Protein AF-A0A957YK76-F1 (afdb_monomer_lite)

Radius of gyration: 18.39 Å; chains: 1; bounding box: 54×28×40 Å

Foldseek 3Di:
DDFDFDWDFDWPQPQAWFPLCVLVVLCVVVVHDLVNLCVVLVHDSVLSVLSNDGSRDHDVVSLVSSCVVSVNDPVRTTDDTDGPDIDGDGDDPDD

Secondary structure (DSSP, 8-state):
----PEEEEEETTSS--B-HHHHHHHHHHTT--HHHHHHHTT--HHHHHHHHSTT----HHHHHHHHHHTT--GGGSB----EEEEEEE------

pLDDT: mean 81.01, std 19.73, range [40.12, 98.44]

Sequence (95 aa):
MTKTAQEKTIYINKDKRVNSELFDEIRLTKGLSRFQLAIDVELSPQTVRRVLVAGGDPRPSTVKKIGDYLDIPASKWYIEREPVGHESVSENNNS

Structure (mmCIF, N/CA/C/O backbone):
data_AF-A0A957YK76-F1
#
_entry.id   AF-A0A957YK76-F1
#
loop_
_atom_site.group_PDB
_atom_site.id
_atom_site.type_symbol
_atom_site.label_atom_id
_atom_site.label_alt_id
_atom_site.label_comp_id
_atom_site.label_asym_id
_atom_site.label_entity_id
_atom_site.label_seq_id
_atom_site.pdbx_PDB_ins_code
_atom_site.Cartn_x
_atom_site.Cartn_y
_atom_site.Cartn_z
_atom_site.occupancy
_atom_site.B_iso_or_equiv
_atom_site.auth_seq_id
_atom_site.auth_comp_id
_atom_site.auth_asym_id
_atom_site.auth_atom_id
_atom_site.pdbx_PDB_model_num
ATOM 1 N N . MET A 1 1 ? 38.695 -19.685 -26.980 1.00 40.12 1 MET A N 1
ATOM 2 C CA . MET A 1 1 ? 37.858 -19.363 -25.803 1.00 40.12 1 MET A CA 1
ATOM 3 C C . MET A 1 1 ? 36.650 -18.581 -26.294 1.00 40.12 1 MET A C 1
ATOM 5 O O . MET A 1 1 ? 36.836 -17.530 -26.892 1.00 40.12 1 MET A O 1
ATOM 9 N N . THR A 1 2 ? 35.441 -19.122 -26.153 1.00 43.00 2 THR A N 1
ATOM 10 C CA . THR A 1 2 ? 34.191 -18.480 -26.595 1.00 43.00 2 THR A CA 1
ATOM 11 C C . THR A 1 2 ? 33.704 -17.506 -25.522 1.00 43.00 2 THR A C 1
ATOM 13 O O . THR A 1 2 ? 33.451 -17.921 -24.394 1.00 43.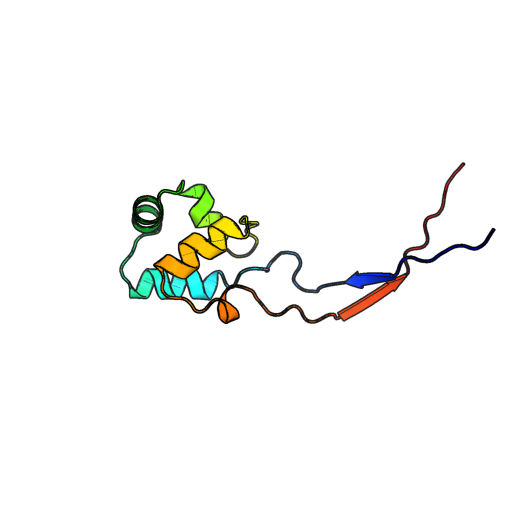00 2 THR A O 1
ATOM 16 N N . LYS A 1 3 ? 33.598 -16.213 -25.857 1.00 46.09 3 LYS A N 1
ATOM 17 C CA . LYS A 1 3 ? 32.942 -15.207 -25.010 1.00 46.09 3 LYS A CA 1
ATOM 18 C C . LYS A 1 3 ? 31.438 -15.476 -25.024 1.00 46.09 3 LYS A C 1
ATOM 20 O O . LYS A 1 3 ? 30.797 -15.278 -26.052 1.00 46.09 3 LYS A O 1
ATOM 25 N N . THR A 1 4 ? 30.880 -15.921 -23.906 1.00 51.62 4 THR A N 1
ATOM 26 C CA . THR A 1 4 ? 29.426 -15.998 -23.737 1.00 51.62 4 THR A CA 1
ATOM 27 C C . THR A 1 4 ? 28.944 -14.616 -23.311 1.00 51.62 4 THR A C 1
ATOM 29 O O . THR A 1 4 ? 29.132 -14.222 -22.164 1.00 51.62 4 THR A O 1
ATOM 32 N N . ALA A 1 5 ? 28.391 -13.842 -24.243 1.00 51.09 5 ALA A N 1
ATOM 33 C CA . ALA A 1 5 ? 27.737 -12.585 -23.900 1.00 51.09 5 ALA A CA 1
ATOM 34 C C . ALA A 1 5 ? 26.491 -12.901 -23.059 1.00 51.09 5 ALA A C 1
ATOM 36 O O . ALA A 1 5 ? 25.620 -13.648 -23.502 1.00 51.09 5 ALA A O 1
ATOM 37 N N . GLN A 1 6 ? 26.414 -12.367 -21.839 1.00 56.56 6 GLN A N 1
ATOM 38 C CA . GLN A 1 6 ? 25.174 -12.397 -21.070 1.00 56.56 6 GLN A CA 1
ATOM 39 C C . GLN A 1 6 ? 24.295 -11.237 -21.537 1.00 56.56 6 GLN A C 1
ATOM 41 O O . GLN A 1 6 ? 24.680 -10.070 -21.422 1.00 56.56 6 GLN A O 1
ATOM 46 N N . GLU A 1 7 ? 23.117 -11.555 -22.067 1.00 52.31 7 GLU A N 1
ATOM 47 C CA . GLU A 1 7 ? 22.087 -10.555 -22.326 1.00 52.31 7 GLU A CA 1
ATOM 48 C C . GLU A 1 7 ? 21.500 -10.079 -20.997 1.00 52.31 7 GLU A C 1
ATOM 50 O O . GLU A 1 7 ? 20.940 -10.863 -20.227 1.00 52.31 7 GLU A O 1
ATOM 55 N N . LYS A 1 8 ? 21.620 -8.781 -20.712 1.00 54.19 8 LYS A N 1
ATOM 56 C CA . LYS A 1 8 ? 20.905 -8.146 -19.604 1.00 54.19 8 LYS A CA 1
ATOM 57 C C . LYS A 1 8 ? 19.688 -7.417 -20.159 1.00 54.19 8 LYS A C 1
ATOM 59 O O . LYS A 1 8 ? 19.816 -6.498 -20.964 1.00 54.19 8 LYS A O 1
ATOM 64 N N . THR A 1 9 ? 18.503 -7.805 -19.690 1.00 58.94 9 THR A N 1
ATOM 65 C CA . THR A 1 9 ? 17.260 -7.070 -19.954 1.00 58.94 9 THR A CA 1
ATOM 66 C C . THR A 1 9 ? 17.262 -5.765 -19.162 1.00 58.94 9 THR A C 1
ATOM 68 O O . THR A 1 9 ? 17.386 -5.774 -17.932 1.00 58.94 9 THR A O 1
ATOM 71 N N . IL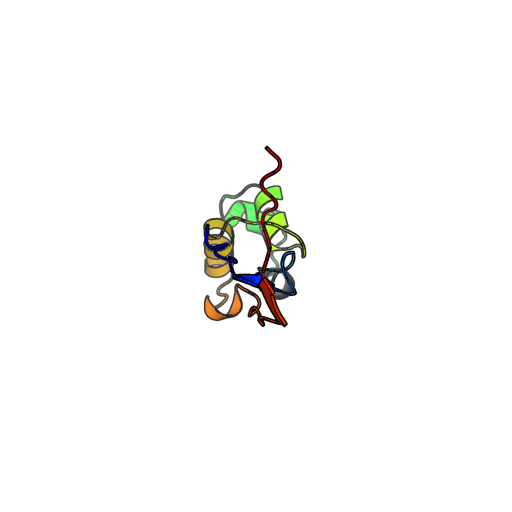E A 1 10 ? 17.119 -4.636 -19.856 1.00 57.97 10 ILE A N 1
ATOM 72 C CA . ILE A 1 10 ? 17.065 -3.308 -19.238 1.00 57.97 10 ILE A CA 1
ATOM 73 C C . ILE A 1 10 ? 15.610 -2.894 -19.046 1.00 57.97 10 ILE A C 1
ATOM 75 O O . ILE A 1 10 ? 14.802 -2.927 -19.973 1.00 57.97 10 ILE A O 1
ATOM 79 N N . TYR A 1 11 ? 15.297 -2.468 -17.823 1.00 57.84 11 TYR A N 1
ATOM 80 C CA . TYR A 1 11 ? 13.989 -1.942 -17.449 1.00 57.84 11 TYR A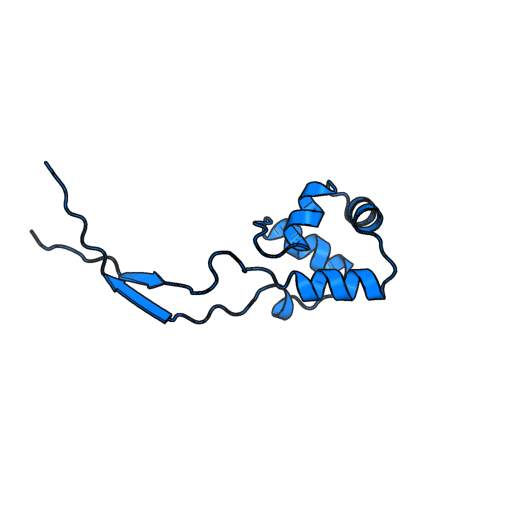 CA 1
ATOM 81 C C . TYR A 1 11 ? 14.089 -0.434 -17.207 1.00 57.84 11 TYR A C 1
ATOM 83 O O . TYR A 1 11 ? 14.958 0.003 -16.451 1.00 57.84 11 TYR A O 1
ATOM 91 N N . ILE A 1 12 ? 13.173 0.338 -17.801 1.00 54.47 12 ILE A N 1
ATOM 92 C CA . ILE A 1 12 ? 13.113 1.814 -17.713 1.00 54.47 12 ILE A CA 1
ATOM 93 C C . ILE A 1 12 ? 12.889 2.298 -16.275 1.00 54.47 12 ILE A C 1
ATOM 95 O O . ILE A 1 12 ? 13.422 3.318 -15.857 1.00 54.47 12 ILE A O 1
ATOM 99 N N . ASN A 1 13 ? 12.125 1.530 -15.493 1.00 57.50 13 ASN A N 1
ATOM 100 C CA . ASN A 1 13 ? 11.644 1.921 -14.168 1.00 57.50 13 ASN A CA 1
ATOM 101 C C . ASN A 1 13 ? 12.350 1.135 -13.053 1.00 57.50 13 ASN A C 1
ATOM 103 O O . ASN A 1 13 ? 11.698 0.471 -12.242 1.00 57.50 13 ASN A O 1
ATOM 107 N N . LYS A 1 14 ? 13.691 1.173 -13.000 1.00 55.03 14 LYS A N 1
ATOM 108 C CA . LYS A 1 14 ? 14.441 0.548 -11.887 1.00 55.03 14 LYS A CA 1
ATOM 109 C C . LYS A 1 14 ? 13.995 1.092 -10.524 1.00 55.03 14 LYS 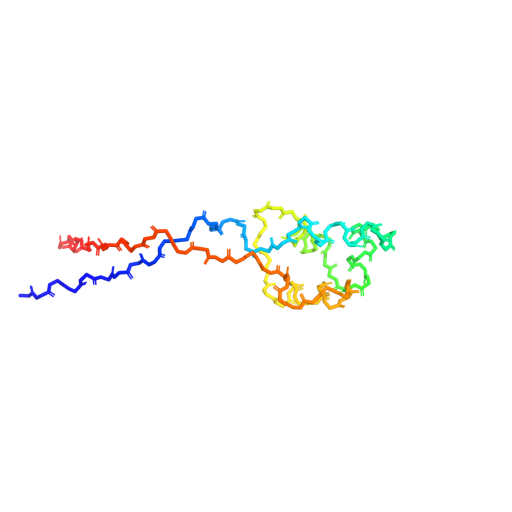A C 1
ATOM 111 O O . LYS A 1 14 ? 13.851 0.304 -9.591 1.00 55.03 14 LYS A O 1
ATOM 116 N N . ASP A 1 15 ? 13.673 2.384 -10.464 1.00 58.12 15 ASP A N 1
ATOM 117 C CA . ASP A 1 15 ? 13.352 3.108 -9.227 1.00 58.12 15 ASP A CA 1
ATOM 118 C C . ASP A 1 15 ? 11.845 3.179 -8.910 1.00 58.12 15 ASP A C 1
ATOM 120 O O . ASP A 1 15 ? 11.451 3.552 -7.807 1.00 58.12 15 ASP A O 1
ATOM 124 N N . LYS A 1 16 ? 10.966 2.803 -9.848 1.00 65.12 16 LYS A N 1
ATOM 125 C CA . LYS A 1 16 ? 9.505 2.816 -9.654 1.00 65.12 16 LYS A CA 1
ATOM 126 C C . LYS A 1 16 ? 8.924 1.430 -9.908 1.00 65.12 16 LYS A C 1
ATOM 128 O O . LYS A 1 16 ? 8.480 1.110 -11.005 1.00 65.12 16 LYS A O 1
ATOM 133 N N . ARG A 1 17 ? 8.956 0.584 -8.875 1.00 79.88 17 ARG A N 1
ATOM 134 C CA . ARG A 1 17 ? 8.391 -0.777 -8.931 1.00 79.88 17 ARG A CA 1
ATOM 135 C C . ARG A 1 17 ? 6.955 -0.841 -8.442 1.00 79.88 17 ARG A C 1
ATOM 137 O O . ARG A 1 17 ? 6.185 -1.633 -8.965 1.00 79.88 17 ARG A O 1
ATOM 144 N N . VAL A 1 18 ? 6.624 -0.054 -7.425 1.00 90.94 18 VAL A N 1
ATOM 145 C CA . VAL A 1 18 ? 5.323 -0.064 -6.749 1.00 90.94 18 VAL A CA 1
ATOM 146 C C . VAL A 1 18 ? 4.494 1.107 -7.249 1.00 90.94 18 VAL A C 1
ATOM 148 O O . VAL A 1 18 ? 5.033 2.189 -7.486 1.00 90.94 18 VAL A O 1
ATOM 151 N N . ASN A 1 19 ? 3.187 0.904 -7.377 1.00 93.19 19 ASN A N 1
ATOM 152 C CA . ASN A 1 19 ? 2.240 1.966 -7.687 1.00 93.19 19 ASN A CA 1
ATOM 153 C C . ASN A 1 19 ? 1.980 2.840 -6.441 1.00 93.19 19 ASN A C 1
ATOM 155 O O . ASN A 1 19 ? 0.901 2.829 -5.856 1.00 93.19 19 ASN A O 1
ATOM 159 N N . SER A 1 20 ? 3.017 3.536 -5.967 1.00 93.81 20 SER A N 1
ATOM 160 C CA . SER A 1 20 ? 3.007 4.290 -4.706 1.00 93.81 20 SER A CA 1
ATOM 161 C C . SER A 1 20 ? 1.931 5.372 -4.653 1.00 93.81 20 SER A C 1
ATOM 163 O O . SER A 1 20 ? 1.357 5.602 -3.592 1.00 93.81 20 SER A O 1
ATOM 165 N N . GLU A 1 21 ? 1.652 6.007 -5.793 1.00 93.62 21 GLU A N 1
ATOM 166 C CA . GLU A 1 21 ? 0.611 7.030 -5.939 1.00 93.62 21 GLU A CA 1
ATOM 167 C C . GLU A 1 21 ? -0.770 6.422 -5.673 1.00 93.62 21 GLU A C 1
ATOM 169 O O . GLU A 1 21 ? -1.470 6.898 -4.784 1.00 93.62 21 GLU A O 1
ATOM 174 N N . LEU A 1 22 ? -1.094 5.283 -6.299 1.00 95.56 22 LEU A N 1
ATOM 175 C CA . LEU A 1 22 ? -2.335 4.548 -6.030 1.00 95.56 22 LEU A CA 1
ATOM 176 C C . LEU A 1 22 ? -2.478 4.167 -4.548 1.00 95.56 22 LEU A C 1
ATOM 178 O O . LEU A 1 22 ? -3.557 4.288 -3.972 1.00 95.56 22 LEU A O 1
ATOM 182 N N . PHE A 1 23 ? -1.402 3.703 -3.908 1.00 97.19 23 PHE A N 1
ATOM 183 C CA . PHE A 1 23 ? -1.444 3.375 -2.480 1.00 97.19 23 PHE A CA 1
ATOM 184 C C . PHE A 1 23 ? -1.732 4.610 -1.618 1.00 97.19 23 PHE A C 1
ATOM 186 O O . PHE A 1 23 ? -2.518 4.523 -0.671 1.00 97.19 23 PHE A O 1
ATOM 193 N N . ASP A 1 24 ? -1.100 5.750 -1.917 1.00 96.50 24 ASP A N 1
ATOM 194 C CA . ASP A 1 24 ? -1.294 6.982 -1.150 1.00 96.50 24 ASP A CA 1
ATOM 195 C C . ASP A 1 24 ? -2.695 7.569 -1.378 1.00 96.50 24 ASP A C 1
ATOM 197 O O . ASP A 1 24 ? -3.330 8.007 -0.418 1.00 96.50 24 ASP A O 1
ATOM 201 N N . GLU A 1 25 ? -3.213 7.496 -2.607 1.00 97.25 25 GLU A N 1
ATOM 202 C CA . GLU A 1 25 ? -4.582 7.874 -2.965 1.00 97.25 25 GLU A CA 1
ATOM 203 C C . GLU A 1 25 ? -5.611 7.043 -2.196 1.00 97.25 25 GLU A C 1
ATOM 205 O O . GLU A 1 25 ? -6.429 7.602 -1.465 1.00 97.25 25 GLU A O 1
ATOM 210 N N . ILE A 1 26 ? -5.543 5.709 -2.275 1.00 97.94 26 ILE A N 1
ATOM 211 C CA . ILE A 1 26 ? -6.497 4.833 -1.581 1.00 97.94 26 ILE A CA 1
ATOM 212 C C . ILE A 1 26 ? -6.416 5.034 -0.064 1.00 97.94 26 ILE A C 1
ATOM 214 O O . ILE A 1 26 ? -7.452 5.167 0.592 1.00 97.94 26 ILE A O 1
ATOM 218 N N . ARG A 1 27 ? -5.210 5.162 0.506 1.00 97.62 27 ARG A N 1
ATOM 219 C CA . ARG A 1 27 ? -5.029 5.512 1.925 1.00 97.62 27 ARG A CA 1
ATOM 220 C C . ARG A 1 27 ? -5.787 6.793 2.292 1.00 97.62 27 ARG A C 1
ATOM 222 O O . ARG A 1 27 ? -6.464 6.823 3.319 1.00 97.62 27 ARG A O 1
ATOM 229 N N . LEU A 1 28 ? -5.665 7.844 1.478 1.00 97.62 28 LEU A N 1
ATOM 230 C CA . LEU A 1 28 ? -6.342 9.122 1.708 1.00 97.62 28 LEU A CA 1
ATOM 231 C C . LEU A 1 28 ? -7.865 9.000 1.587 1.00 97.62 28 LEU A C 1
ATOM 233 O O . LEU A 1 28 ? -8.565 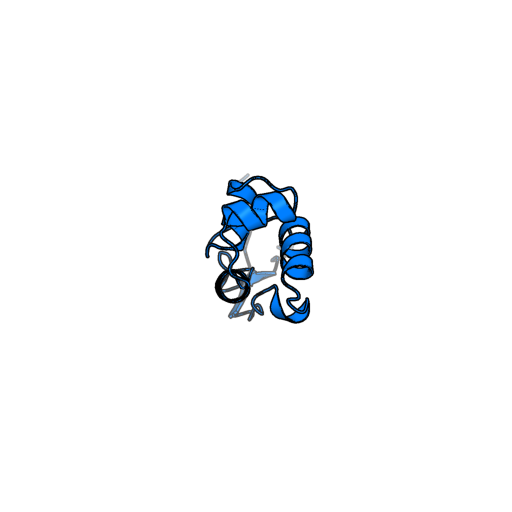9.565 2.424 1.00 97.62 28 LEU A O 1
ATOM 237 N N . THR A 1 29 ? -8.387 8.223 0.629 1.00 97.88 29 THR A N 1
ATOM 238 C CA . THR A 1 29 ? -9.842 7.979 0.515 1.00 97.88 29 THR A CA 1
ATOM 239 C C . THR A 1 29 ? -10.423 7.276 1.742 1.00 97.88 29 THR A C 1
ATOM 241 O O . THR A 1 29 ? -11.568 7.521 2.107 1.00 97.88 29 THR A O 1
ATOM 244 N N . LYS A 1 30 ? -9.614 6.457 2.427 1.00 96.56 30 LYS A N 1
ATOM 245 C CA . LYS A 1 30 ? -9.973 5.804 3.692 1.00 96.56 30 LYS A CA 1
ATOM 246 C C . LYS A 1 30 ? -9.784 6.705 4.925 1.00 96.56 30 LYS A C 1
ATOM 248 O O . LYS A 1 30 ? -9.986 6.249 6.044 1.00 96.56 30 LYS A O 1
ATOM 253 N N . GLY A 1 31 ? -9.372 7.967 4.753 1.00 96.94 31 GLY A N 1
ATOM 254 C CA . GLY A 1 31 ? -9.161 8.918 5.853 1.00 96.94 31 GLY A CA 1
ATOM 255 C C . GLY A 1 31 ? -7.960 8.594 6.748 1.00 96.94 31 GLY A C 1
ATOM 256 O O . GLY A 1 31 ? -7.823 9.151 7.836 1.00 96.94 31 GLY A O 1
ATOM 257 N N . LEU A 1 32 ? -7.074 7.696 6.314 1.00 96.81 32 LEU A N 1
ATOM 258 C CA . LEU A 1 32 ? -5.963 7.223 7.130 1.00 96.81 32 LEU A CA 1
ATOM 259 C C . LEU A 1 32 ? -4.778 8.171 7.015 1.00 96.81 32 LEU A C 1
ATOM 261 O O . LEU A 1 32 ? -4.323 8.461 5.912 1.00 96.81 32 LEU A O 1
ATOM 265 N N . SER A 1 33 ? -4.186 8.588 8.133 1.00 96.56 33 SER A N 1
ATOM 266 C CA . SER A 1 33 ? -2.844 9.180 8.105 1.00 96.56 33 SER A CA 1
ATOM 267 C C . SER A 1 33 ? -1.790 8.097 7.830 1.00 96.56 33 SER A C 1
ATOM 269 O O . SER A 1 33 ? -2.027 6.906 8.036 1.00 96.56 33 SER A O 1
ATOM 271 N N . ARG A 1 34 ? -0.584 8.485 7.394 1.00 95.50 34 ARG A N 1
ATOM 272 C CA . ARG A 1 34 ? 0.528 7.525 7.226 1.00 95.50 34 ARG A CA 1
ATOM 273 C C . ARG A 1 34 ? 0.903 6.833 8.539 1.00 95.50 34 ARG A C 1
ATOM 275 O O . ARG A 1 34 ? 1.328 5.683 8.521 1.00 95.50 34 ARG A O 1
ATOM 282 N N . PHE A 1 35 ? 0.756 7.541 9.659 1.00 96.62 35 PHE A N 1
ATOM 283 C CA . PHE A 1 35 ? 1.019 7.006 10.989 1.00 96.62 35 PHE A CA 1
ATOM 284 C C . PHE A 1 35 ? -0.063 6.013 11.421 1.00 96.62 35 PHE A C 1
ATOM 286 O O . PHE A 1 35 ? 0.278 4.931 11.883 1.00 96.62 35 PHE A O 1
ATOM 293 N N . GLN A 1 36 ? -1.341 6.336 11.190 1.00 97.69 36 GLN A N 1
ATOM 294 C CA . GLN A 1 36 ? -2.446 5.422 11.486 1.00 97.69 36 GLN A CA 1
ATOM 295 C C . GLN A 1 36 ? -2.309 4.125 10.689 1.00 97.69 36 GLN A C 1
ATOM 297 O O . GLN A 1 36 ? -2.324 3.051 11.270 1.00 97.69 36 GLN A O 1
ATOM 302 N N . LEU A 1 37 ? -2.035 4.229 9.384 1.00 97.94 37 LEU A N 1
ATOM 303 C CA . LEU A 1 37 ? -1.763 3.062 8.547 1.00 97.94 37 LEU A CA 1
ATOM 304 C C . LEU A 1 37 ? -0.625 2.203 9.120 1.00 97.94 37 LEU A C 1
ATOM 306 O O . LEU A 1 37 ? -0.735 0.985 9.147 1.00 97.94 37 LEU A O 1
ATOM 310 N N . ALA A 1 38 ? 0.461 2.824 9.588 1.00 97.44 38 ALA A N 1
ATOM 311 C CA . ALA A 1 38 ? 1.589 2.107 10.178 1.00 97.44 38 ALA A CA 1
ATOM 312 C C . ALA A 1 38 ? 1.208 1.338 11.452 1.00 97.44 38 ALA A C 1
ATOM 314 O O . ALA A 1 38 ? 1.674 0.215 11.630 1.00 97.44 38 ALA A O 1
ATOM 315 N N . ILE A 1 39 ? 0.342 1.911 12.292 1.00 97.69 39 ILE A N 1
ATOM 316 C CA . ILE A 1 39 ? -0.216 1.224 13.463 1.00 97.69 39 ILE A CA 1
ATOM 317 C C . ILE A 1 39 ? -1.080 0.045 13.016 1.00 97.69 39 ILE A C 1
ATOM 319 O O . ILE A 1 39 ? -0.829 -1.077 13.446 1.00 97.69 39 ILE A O 1
ATOM 323 N N . ASP A 1 40 ? -2.040 0.283 12.122 1.00 97.62 40 ASP A N 1
ATOM 324 C CA . ASP A 1 40 ? -3.033 -0.721 11.726 1.00 97.62 40 ASP A CA 1
ATOM 325 C C . ASP A 1 40 ? -2.395 -1.935 11.038 1.00 97.62 40 ASP A C 1
ATOM 327 O O . ASP A 1 40 ? -2.822 -3.070 11.236 1.00 97.62 40 ASP A O 1
ATOM 331 N N . VAL A 1 41 ? -1.343 -1.710 10.242 1.00 97.31 41 VAL A N 1
ATOM 332 C CA . VAL A 1 41 ? -0.582 -2.792 9.604 1.00 97.31 41 VAL A CA 1
ATOM 333 C C . VAL A 1 41 ? 0.629 -3.240 10.419 1.00 97.31 41 VAL A C 1
ATOM 335 O O . VAL A 1 41 ? 1.432 -4.017 9.908 1.00 97.31 41 VAL A O 1
ATOM 338 N N . GLU A 1 42 ? 0.795 -2.782 11.660 1.00 97.88 42 GLU A N 1
ATOM 339 C CA . GLU A 1 42 ? 1.889 -3.162 12.566 1.00 97.88 42 GLU A CA 1
ATOM 340 C C . GLU A 1 42 ? 3.282 -3.060 11.909 1.00 97.88 42 GLU A C 1
ATOM 342 O O . GLU A 1 42 ? 4.085 -3.998 11.917 1.00 97.88 42 GLU A O 1
ATOM 347 N N . LEU A 1 43 ? 3.561 -1.929 11.263 1.00 96.62 43 LEU A N 1
ATOM 348 C CA . LEU A 1 43 ? 4.841 -1.633 10.622 1.00 96.62 43 LEU A CA 1
ATOM 349 C C . LEU A 1 43 ? 5.416 -0.322 11.151 1.00 96.62 43 LEU A C 1
ATOM 351 O O . LEU A 1 43 ? 4.701 0.563 11.609 1.00 96.62 43 LEU A O 1
ATOM 355 N N . SER A 1 44 ? 6.733 -0.140 11.024 1.00 96.31 44 SER A N 1
ATOM 356 C CA . SER A 1 44 ? 7.318 1.166 11.326 1.00 96.31 44 SER A CA 1
ATOM 357 C C . SER A 1 44 ? 6.865 2.220 10.298 1.00 96.31 44 SER A C 1
ATOM 359 O O . SER A 1 44 ? 6.759 1.907 9.104 1.00 96.31 44 SER A O 1
ATOM 361 N N . PRO A 1 45 ? 6.687 3.496 10.695 1.00 94.44 45 PRO A N 1
ATOM 362 C CA . PRO A 1 45 ? 6.320 4.568 9.765 1.00 94.44 45 PRO A CA 1
ATOM 363 C C . PRO A 1 45 ? 7.281 4.704 8.575 1.00 94.44 45 PRO A C 1
ATOM 365 O O . PRO A 1 45 ? 6.864 5.001 7.457 1.00 94.44 45 PRO A O 1
ATOM 368 N N . GLN A 1 46 ? 8.575 4.437 8.787 1.00 94.50 46 GLN A N 1
ATOM 369 C CA . GLN A 1 46 ? 9.578 4.433 7.718 1.00 94.50 46 GLN A CA 1
ATOM 370 C C . GLN A 1 46 ? 9.342 3.312 6.700 1.00 94.50 46 GLN A C 1
ATOM 372 O O . GLN A 1 46 ? 9.541 3.526 5.506 1.00 94.50 46 GLN A O 1
ATOM 377 N N . THR A 1 47 ? 8.898 2.137 7.151 1.00 94.50 47 THR A N 1
ATOM 378 C CA . THR A 1 47 ? 8.587 1.003 6.272 1.00 94.50 47 THR A CA 1
ATOM 379 C C . THR A 1 47 ? 7.362 1.304 5.412 1.00 94.50 47 THR A C 1
ATOM 381 O O . THR A 1 47 ? 7.408 1.098 4.202 1.00 94.50 47 THR A O 1
ATOM 384 N N . VAL A 1 48 ? 6.311 1.882 6.003 1.00 96.19 48 VAL A N 1
ATOM 385 C CA . VAL A 1 48 ? 5.132 2.360 5.260 1.00 96.19 48 VAL A CA 1
ATOM 386 C C . VAL A 1 48 ? 5.521 3.442 4.253 1.00 96.19 48 VAL A C 1
ATOM 388 O O . VAL A 1 48 ? 5.140 3.370 3.086 1.00 96.19 48 VAL A O 1
ATOM 391 N N . ARG A 1 49 ? 6.357 4.410 4.653 1.00 94.06 49 ARG A N 1
ATOM 392 C CA . ARG A 1 49 ? 6.831 5.481 3.761 1.00 94.06 49 ARG A CA 1
ATOM 393 C C . ARG A 1 49 ? 7.515 4.946 2.500 1.00 94.06 49 ARG A C 1
ATOM 395 O O . ARG A 1 49 ? 7.350 5.552 1.449 1.00 94.06 49 ARG A O 1
ATOM 402 N N . ARG A 1 50 ? 8.251 3.829 2.576 1.00 92.88 50 ARG A N 1
ATOM 403 C CA . ARG A 1 50 ? 8.890 3.213 1.394 1.00 92.88 50 ARG A CA 1
ATOM 404 C C . ARG A 1 50 ? 7.882 2.701 0.365 1.00 92.88 50 ARG A C 1
ATOM 406 O O . ARG A 1 50 ? 8.232 2.620 -0.800 1.00 92.88 50 ARG A O 1
ATOM 413 N N . VAL A 1 51 ? 6.660 2.357 0.771 1.00 94.56 51 VAL A N 1
ATOM 414 C CA . VAL A 1 51 ? 5.593 1.951 -0.160 1.00 94.56 51 VAL A CA 1
ATOM 415 C C . VAL A 1 51 ? 4.892 3.165 -0.762 1.00 94.56 51 VAL A C 1
ATOM 417 O O . VAL A 1 51 ? 4.579 3.155 -1.946 1.00 94.56 51 VAL A O 1
ATOM 420 N N . LEU A 1 52 ? 4.680 4.220 0.029 1.00 93.38 52 LEU A N 1
ATOM 421 C CA . LEU A 1 52 ? 3.884 5.392 -0.362 1.00 93.38 52 LEU A CA 1
ATOM 422 C C . LEU A 1 52 ? 4.660 6.473 -1.131 1.00 93.38 52 LEU A C 1
ATOM 424 O O . LEU A 1 52 ? 4.070 7.456 -1.565 1.00 93.38 52 LEU A O 1
ATOM 428 N N . VAL A 1 53 ? 5.982 6.348 -1.266 1.00 88.44 53 VAL A N 1
ATOM 429 C CA . VAL A 1 53 ? 6.831 7.346 -1.933 1.00 88.44 53 VAL A CA 1
ATOM 430 C C . VAL A 1 53 ? 7.512 6.716 -3.140 1.00 88.44 53 VAL A C 1
ATOM 432 O O . VAL A 1 53 ? 8.150 5.671 -3.022 1.00 88.44 53 VAL A O 1
ATOM 435 N N . ALA A 1 54 ? 7.420 7.386 -4.290 1.00 80.50 54 ALA A N 1
ATOM 436 C CA . ALA A 1 54 ? 8.138 6.991 -5.495 1.00 80.50 54 ALA A CA 1
ATOM 437 C C . ALA A 1 54 ? 9.659 6.947 -5.251 1.00 80.50 54 ALA A C 1
ATOM 439 O O . ALA A 1 54 ? 10.204 7.815 -4.570 1.00 80.50 54 ALA A O 1
ATOM 440 N N . GLY A 1 55 ? 10.350 5.944 -5.797 1.00 76.06 55 GLY A N 1
ATOM 441 C CA . GLY A 1 55 ? 11.770 5.715 -5.495 1.00 76.06 55 GLY A CA 1
ATOM 442 C C . GLY A 1 55 ? 12.015 4.923 -4.207 1.00 76.06 55 GLY A C 1
ATOM 443 O O . GLY A 1 55 ? 13.162 4.651 -3.860 1.00 76.06 55 GLY A O 1
ATOM 444 N N . GLY A 1 56 ? 10.966 4.552 -3.468 1.00 81.06 56 GLY A N 1
ATOM 445 C CA . GLY A 1 56 ? 11.099 3.627 -2.353 1.00 81.06 56 GLY A CA 1
ATOM 446 C C . GLY A 1 56 ? 11.417 2.206 -2.826 1.00 81.06 56 GLY A C 1
ATOM 447 O O . GLY A 1 56 ? 10.878 1.739 -3.828 1.00 81.06 56 GLY A O 1
ATOM 448 N N . ASP A 1 57 ? 12.248 1.496 -2.058 1.00 85.06 57 ASP A N 1
ATOM 449 C CA . ASP A 1 57 ? 12.525 0.064 -2.245 1.00 85.06 57 ASP A CA 1
ATOM 450 C C . ASP A 1 57 ? 11.918 -0.755 -1.087 1.00 85.06 57 ASP A C 1
ATOM 452 O O . ASP A 1 57 ? 12.610 -1.150 -0.136 1.00 85.06 57 ASP A O 1
ATOM 456 N N . PRO A 1 58 ? 10.580 -0.916 -1.054 1.00 91.00 58 PRO A N 1
ATOM 457 C CA . PRO A 1 58 ? 9.926 -1.740 -0.055 1.00 91.00 58 PRO A CA 1
ATOM 458 C C . PRO A 1 58 ? 10.101 -3.226 -0.382 1.00 91.00 58 PRO A C 1
ATOM 460 O O . PRO A 1 58 ? 10.107 -3.648 -1.539 1.00 91.00 58 PRO A O 1
ATOM 463 N N . ARG A 1 59 ? 10.155 -4.060 0.661 1.00 92.19 59 ARG A N 1
ATOM 464 C CA . ARG A 1 59 ? 10.116 -5.515 0.472 1.00 92.19 59 ARG A CA 1
ATOM 465 C C . ARG A 1 59 ? 8.749 -5.925 -0.103 1.00 92.19 59 ARG A C 1
ATOM 467 O O . ARG A 1 59 ? 7.738 -5.374 0.332 1.00 92.19 59 ARG A O 1
ATOM 474 N N . PRO A 1 60 ? 8.667 -6.940 -0.985 1.00 93.25 60 PRO A N 1
ATOM 475 C CA . PRO A 1 60 ? 7.387 -7.406 -1.530 1.00 93.25 60 PRO A CA 1
ATOM 476 C C . PRO A 1 60 ? 6.352 -7.792 -0.463 1.00 93.25 60 PRO A C 1
ATOM 478 O O . PRO A 1 60 ? 5.163 -7.536 -0.631 1.00 93.25 60 PRO A O 1
ATOM 481 N N . SER A 1 61 ? 6.795 -8.347 0.672 1.00 95.50 61 SER A N 1
ATOM 482 C CA . SER A 1 61 ? 5.922 -8.661 1.811 1.00 95.50 61 SER A CA 1
ATOM 483 C C . SER A 1 61 ? 5.285 -7.415 2.435 1.00 95.50 61 SER A C 1
ATOM 485 O O . SER A 1 61 ? 4.133 -7.463 2.857 1.00 95.50 61 SER A O 1
ATOM 487 N N . THR A 1 62 ? 6.005 -6.291 2.454 1.00 95.88 62 THR A N 1
ATOM 488 C CA . THR A 1 62 ? 5.490 -4.991 2.894 1.00 95.88 62 THR A CA 1
ATOM 489 C C . THR A 1 62 ? 4.411 -4.483 1.944 1.00 95.88 62 THR A C 1
ATOM 491 O O . THR A 1 62 ? 3.351 -4.065 2.402 1.00 95.88 62 THR A O 1
ATOM 494 N N . VAL A 1 63 ? 4.662 -4.553 0.632 1.00 96.88 63 VAL A N 1
ATOM 495 C CA . VAL A 1 63 ? 3.691 -4.142 -0.395 1.00 96.88 63 VAL A CA 1
ATOM 496 C C . VAL A 1 63 ? 2.417 -4.970 -0.276 1.00 96.88 63 VAL A C 1
ATOM 498 O O . VAL A 1 63 ? 1.336 -4.398 -0.236 1.00 96.88 63 VAL A O 1
ATOM 501 N N . LYS A 1 64 ? 2.551 -6.294 -0.122 1.00 97.50 64 LYS A N 1
ATOM 502 C CA . LYS A 1 64 ? 1.422 -7.201 0.105 1.00 97.50 64 LYS A CA 1
ATOM 503 C C . LYS A 1 64 ? 0.613 -6.803 1.340 1.00 97.50 64 LYS A C 1
ATOM 505 O O . LYS A 1 64 ? -0.583 -6.592 1.224 1.00 97.50 64 LYS A O 1
ATOM 510 N N . LYS A 1 65 ? 1.256 -6.654 2.508 1.00 98.12 65 LYS A N 1
ATOM 511 C CA . LYS A 1 65 ? 0.553 -6.347 3.769 1.00 98.12 65 LYS A CA 1
ATOM 512 C C . LYS A 1 65 ? -0.256 -5.048 3.672 1.00 98.12 65 LYS A C 1
ATOM 514 O 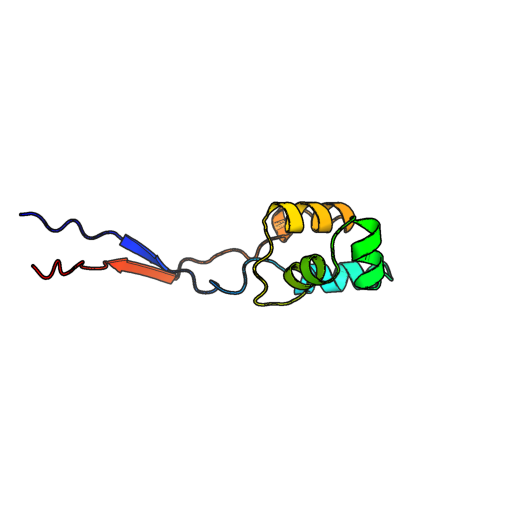O . LYS A 1 65 ? -1.403 -5.009 4.098 1.00 98.12 65 LYS A O 1
ATOM 519 N N . ILE A 1 66 ? 0.335 -3.999 3.097 1.00 98.00 66 ILE A N 1
ATOM 520 C CA . ILE A 1 66 ? -0.342 -2.705 2.938 1.00 98.00 66 ILE A CA 1
ATOM 521 C C . ILE A 1 66 ? -1.413 -2.772 1.841 1.00 98.00 66 ILE A C 1
ATOM 523 O O . ILE A 1 66 ? -2.490 -2.215 2.017 1.00 98.00 66 ILE A O 1
ATOM 527 N N . GLY A 1 67 ? -1.136 -3.451 0.726 1.00 97.94 67 GLY A N 1
ATOM 528 C CA . GLY A 1 67 ? -2.068 -3.591 -0.392 1.00 97.94 67 GLY A CA 1
ATOM 529 C C . GLY A 1 67 ? -3.323 -4.364 -0.001 1.00 97.94 67 GLY A C 1
ATOM 530 O O . GLY A 1 67 ? -4.423 -3.911 -0.305 1.00 97.94 67 GLY A O 1
ATOM 531 N N . ASP A 1 68 ? -3.152 -5.460 0.744 1.00 98.31 68 ASP A N 1
ATOM 532 C CA . ASP A 1 68 ? -4.247 -6.243 1.321 1.00 98.31 68 ASP A CA 1
ATOM 533 C C . ASP A 1 68 ? -5.090 -5.378 2.274 1.00 98.31 68 ASP A C 1
ATOM 535 O O . ASP A 1 68 ? -6.307 -5.335 2.147 1.00 98.31 68 ASP A O 1
ATOM 539 N N . TYR A 1 69 ? -4.458 -4.628 3.186 1.00 98.44 69 TYR A N 1
ATOM 540 C CA . TYR A 1 69 ? -5.167 -3.748 4.129 1.00 98.44 69 TYR A CA 1
ATOM 541 C C . TYR A 1 69 ? -5.956 -2.618 3.438 1.00 98.44 69 TYR A C 1
ATOM 543 O O . TYR A 1 69 ? -7.037 -2.214 3.871 1.00 98.44 69 TYR A O 1
ATOM 551 N N . LEU A 1 70 ? -5.415 -2.080 2.345 1.00 98.00 70 LEU A N 1
ATOM 552 C CA . LEU A 1 70 ? -6.056 -1.022 1.568 1.00 98.00 70 LEU A CA 1
ATOM 553 C C . LEU A 1 70 ? -7.088 -1.550 0.555 1.00 98.00 70 LEU A C 1
ATOM 555 O O . LEU A 1 70 ? -7.698 -0.732 -0.127 1.00 98.00 70 LEU A O 1
ATOM 559 N N . ASP A 1 71 ? -7.321 -2.865 0.481 1.00 97.88 71 ASP A N 1
ATOM 560 C CA . ASP A 1 71 ? -8.181 -3.526 -0.516 1.00 97.88 71 ASP A CA 1
ATOM 561 C C . ASP A 1 71 ? -7.771 -3.230 -1.971 1.00 97.88 71 ASP A C 1
ATOM 563 O O . ASP A 1 71 ? -8.601 -3.124 -2.878 1.00 97.88 71 ASP A O 1
ATOM 567 N N . ILE A 1 72 ? -6.468 -3.080 -2.222 1.00 97.62 72 ILE A N 1
ATOM 568 C CA . ILE A 1 72 ? -5.940 -2.868 -3.572 1.00 97.62 72 ILE A CA 1
ATOM 569 C C . ILE A 1 72 ? -5.736 -4.241 -4.224 1.00 97.62 72 ILE A C 1
ATOM 571 O O . ILE A 1 72 ? -4.994 -5.058 -3.675 1.00 97.62 72 ILE A O 1
ATOM 575 N N . PRO A 1 73 ? -6.301 -4.514 -5.415 1.00 96.94 73 PRO A N 1
ATOM 576 C CA . PRO A 1 73 ? -6.052 -5.766 -6.123 1.00 96.94 73 PRO A CA 1
ATOM 577 C C . PRO A 1 73 ? -4.562 -5.979 -6.408 1.00 96.94 73 PRO A C 1
ATOM 579 O O . PRO A 1 73 ? -3.881 -5.058 -6.863 1.00 96.94 73 PRO A O 1
ATOM 582 N N . ALA A 1 74 ? -4.070 -7.209 -6.226 1.00 95.69 74 ALA A N 1
ATOM 583 C CA . ALA A 1 74 ? -2.653 -7.543 -6.412 1.00 95.69 74 ALA A CA 1
ATOM 584 C C . ALA A 1 74 ? -2.107 -7.197 -7.809 1.00 95.69 74 ALA A C 1
ATOM 586 O O . ALA A 1 74 ? -0.944 -6.815 -7.942 1.00 95.69 74 ALA A O 1
ATOM 587 N N . SER A 1 75 ? -2.959 -7.253 -8.838 1.00 93.94 75 SER A N 1
ATOM 588 C CA . SER A 1 75 ? -2.623 -6.854 -10.212 1.00 93.94 75 SER A CA 1
ATOM 589 C C . SER A 1 75 ? -2.261 -5.374 -10.357 1.00 93.94 75 SER A C 1
ATOM 591 O O . SER A 1 75 ? -1.631 -5.002 -11.337 1.00 93.94 75 SER A O 1
ATOM 593 N N . LYS A 1 76 ? -2.630 -4.526 -9.389 1.00 94.94 76 LYS A N 1
ATOM 594 C CA . LYS A 1 76 ? -2.366 -3.081 -9.402 1.00 94.94 76 LYS A CA 1
ATOM 595 C C . LYS A 1 76 ? -1.207 -2.659 -8.501 1.00 94.94 76 LYS A C 1
ATOM 597 O O . LYS A 1 76 ? -0.894 -1.471 -8.441 1.00 94.94 76 LYS A O 1
ATOM 602 N N . TRP A 1 77 ? -0.587 -3.589 -7.768 1.00 94.31 77 TRP A N 1
ATOM 603 C CA . TRP A 1 77 ? 0.438 -3.230 -6.782 1.00 94.31 77 TRP A CA 1
ATOM 604 C C . TRP A 1 77 ? 1.731 -2.726 -7.403 1.00 94.31 77 TRP A C 1
ATOM 606 O O . TRP A 1 77 ? 2.392 -1.851 -6.842 1.00 94.31 77 TRP A O 1
ATOM 616 N N . TYR A 1 78 ? 2.093 -3.285 -8.549 1.00 91.19 78 TYR A N 1
ATOM 617 C CA . TYR A 1 78 ? 3.349 -3.006 -9.216 1.00 91.19 78 TYR A CA 1
ATOM 618 C C . TYR A 1 78 ? 3.091 -2.346 -10.562 1.00 91.19 78 TYR A C 1
ATOM 620 O O . TYR A 1 78 ? 2.090 -2.618 -11.218 1.00 91.19 78 TYR A O 1
ATOM 628 N N . ILE A 1 79 ? 4.004 -1.467 -10.956 1.00 87.56 79 ILE A N 1
ATOM 629 C CA . ILE A 1 79 ? 3.984 -0.849 -12.278 1.00 87.56 79 ILE A CA 1
ATOM 630 C C . ILE A 1 79 ? 4.455 -1.906 -13.276 1.00 87.56 79 ILE A C 1
ATOM 632 O O . ILE A 1 79 ? 5.491 -2.547 -13.056 1.00 87.56 79 ILE A O 1
ATOM 636 N N . GLU A 1 80 ? 3.691 -2.103 -14.353 1.00 76.69 80 GLU A N 1
ATOM 637 C CA . GLU A 1 80 ? 4.101 -2.992 -15.436 1.00 76.69 80 GLU A CA 1
ATOM 638 C C . GLU A 1 80 ? 5.453 -2.540 -15.988 1.00 76.69 80 GLU A C 1
ATOM 640 O O . GLU A 1 80 ? 5.717 -1.360 -16.230 1.00 76.69 80 GLU A O 1
ATOM 645 N N . ARG A 1 81 ? 6.362 -3.503 -16.108 1.00 69.88 81 ARG A N 1
ATOM 646 C CA . ARG A 1 81 ? 7.710 -3.255 -16.594 1.00 69.88 81 ARG A CA 1
ATOM 647 C C . ARG A 1 81 ? 7.728 -3.477 -18.091 1.00 69.88 81 ARG A C 1
ATOM 649 O O . ARG A 1 81 ? 7.742 -4.623 -18.526 1.00 69.88 81 ARG A O 1
ATOM 656 N N . GLU A 1 82 ? 7.805 -2.398 -18.854 1.00 62.31 82 GLU A N 1
ATOM 657 C CA . GLU A 1 82 ? 8.113 -2.509 -20.275 1.00 62.31 82 GLU A CA 1
ATOM 658 C C . GLU A 1 82 ? 9.625 -2.746 -20.458 1.00 62.31 82 GLU A C 1
ATOM 660 O O . GLU A 1 82 ? 10.444 -1.973 -19.937 1.00 62.31 82 GLU A O 1
ATOM 665 N N . PRO A 1 83 ? 10.032 -3.838 -21.133 1.00 60.72 83 PRO A N 1
ATOM 666 C CA . PRO A 1 83 ? 11.417 -4.027 -21.538 1.00 60.72 83 PRO A CA 1
ATOM 667 C C . PRO A 1 83 ? 11.736 -3.057 -22.682 1.00 60.72 83 PRO A C 1
ATOM 669 O O . PRO A 1 83 ? 11.007 -3.007 -23.667 1.00 60.72 83 PRO A O 1
ATOM 672 N N . VAL A 1 84 ? 12.833 -2.302 -22.575 1.00 55.56 84 VAL A N 1
ATOM 673 C CA . VAL A 1 84 ? 13.249 -1.355 -23.640 1.00 55.56 84 VAL A CA 1
ATOM 674 C C . VAL A 1 84 ? 14.415 -1.859 -24.473 1.00 55.56 84 VAL A C 1
ATOM 676 O O . VAL A 1 84 ? 14.712 -1.310 -25.529 1.00 55.56 84 VAL A O 1
ATOM 679 N N . GLY A 1 85 ? 15.042 -2.958 -24.065 1.00 56.00 85 GLY A N 1
ATOM 680 C CA . GLY A 1 85 ? 16.062 -3.600 -24.876 1.00 56.00 85 GLY A CA 1
ATOM 681 C C . GLY A 1 85 ? 16.862 -4.653 -24.126 1.00 56.00 85 GLY A C 1
ATOM 682 O O . GLY A 1 85 ? 16.719 -4.846 -22.912 1.00 56.00 85 GLY A O 1
ATOM 683 N N . HIS A 1 86 ? 17.719 -5.320 -24.891 1.00 53.44 86 HIS A N 1
ATOM 684 C CA . HIS A 1 86 ? 18.737 -6.247 -24.420 1.00 53.44 86 HIS A CA 1
ATOM 685 C C . HIS A 1 86 ? 20.097 -5.581 -24.648 1.00 53.44 86 HIS A C 1
ATOM 687 O O . HIS A 1 86 ? 20.431 -5.253 -25.784 1.00 53.44 86 HIS A O 1
ATOM 693 N N . GLU A 1 87 ? 20.882 -5.371 -23.590 1.00 51.62 87 GLU A N 1
ATOM 694 C CA . GLU A 1 87 ? 22.298 -5.015 -23.738 1.00 51.62 87 GLU A CA 1
ATOM 695 C C . GLU A 1 87 ? 23.159 -6.259 -23.521 1.00 51.62 87 GLU A C 1
ATOM 697 O O . GLU A 1 87 ? 23.086 -6.928 -22.485 1.00 51.62 87 GLU A O 1
ATOM 702 N N . SER A 1 88 ? 24.000 -6.564 -24.506 1.00 46.69 88 SER A N 1
ATOM 703 C CA . SER A 1 88 ? 25.046 -7.578 -24.411 1.00 46.69 88 SER A CA 1
ATOM 704 C C . SER A 1 88 ? 26.264 -6.987 -23.700 1.00 46.69 88 SER A C 1
ATOM 706 O O . SER A 1 88 ? 27.021 -6.211 -24.286 1.00 46.69 88 SER A O 1
ATOM 708 N N . VAL A 1 89 ? 26.469 -7.354 -22.433 1.00 53.38 89 VAL A N 1
ATOM 709 C CA . VAL A 1 89 ? 27.650 -6.922 -21.673 1.00 53.38 89 VAL A CA 1
ATOM 710 C C . VAL A 1 89 ? 28.814 -7.860 -21.983 1.00 53.38 89 VAL A C 1
ATOM 712 O O . VAL A 1 89 ? 28.734 -9.067 -21.762 1.00 53.38 89 VAL A O 1
ATOM 715 N N . SER A 1 90 ? 29.908 -7.300 -22.498 1.00 48.56 90 SER A N 1
ATOM 716 C CA . SER A 1 90 ? 31.170 -8.021 -22.683 1.00 48.56 90 SER A CA 1
ATOM 717 C C . SER A 1 90 ? 32.025 -7.870 -21.426 1.00 48.56 90 SER A C 1
ATOM 719 O O . SER A 1 90 ? 32.554 -6.789 -21.178 1.00 48.56 90 SER A O 1
ATOM 721 N N . GLU A 1 91 ? 32.184 -8.931 -20.634 1.00 50.12 91 GLU A N 1
ATOM 722 C CA . GLU A 1 91 ? 33.170 -8.939 -19.548 1.00 50.12 91 GLU A CA 1
ATOM 723 C C . GLU A 1 91 ? 34.585 -8.971 -20.149 1.00 50.12 91 GLU A C 1
ATOM 725 O O . GLU A 1 91 ? 34.984 -9.925 -20.825 1.00 50.12 91 GLU A O 1
ATOM 730 N N . ASN A 1 92 ? 35.346 -7.896 -19.939 1.00 51.72 92 ASN A N 1
ATOM 731 C CA . ASN A 1 92 ? 36.790 -7.915 -20.127 1.00 51.72 92 ASN A CA 1
ATOM 732 C C . ASN A 1 92 ? 37.410 -8.443 -18.834 1.00 51.72 92 ASN A C 1
ATOM 734 O O . ASN A 1 92 ? 37.562 -7.709 -17.860 1.00 51.72 92 ASN A O 1
ATOM 738 N N . ASN A 1 93 ? 37.759 -9.726 -18.838 1.00 50.44 93 ASN A N 1
ATOM 739 C CA . ASN A 1 93 ? 38.599 -10.313 -17.804 1.00 50.44 93 ASN A CA 1
ATOM 740 C C . ASN A 1 93 ? 40.018 -9.747 -17.970 1.00 50.44 93 ASN A C 1
ATOM 742 O O . ASN A 1 93 ? 40.800 -10.274 -18.761 1.00 50.44 93 ASN A O 1
ATOM 746 N N . ASN A 1 94 ? 40.332 -8.649 -17.277 1.00 49.12 94 ASN A N 1
ATOM 747 C CA . ASN A 1 94 ? 41.717 -8.207 -17.127 1.00 49.12 94 ASN A CA 1
ATOM 748 C C . ASN A 1 94 ? 42.431 -9.205 -16.208 1.00 49.12 94 ASN A C 1
ATOM 750 O O . ASN A 1 94 ? 42.033 -9.381 -15.056 1.00 49.12 94 ASN A O 1
ATOM 754 N N . SER A 1 95 ? 43.417 -9.893 -16.789 1.00 48.25 95 SER A N 1
ATOM 755 C CA . SER A 1 95 ? 44.365 -10.786 -16.111 1.00 48.25 95 SER A CA 1
ATOM 756 C C . SER A 1 95 ? 45.355 -10.014 -15.251 1.00 48.25 95 SER A C 1
ATOM 758 O O . SER A 1 95 ? 45.651 -8.851 -15.611 1.00 48.25 95 SER A O 1
#